Protein AF-A0A974P6V1-F1 (afdb_monomer_lite)

Structure (mmCIF, N/CA/C/O backbone):
data_AF-A0A974P6V1-F1
#
_entry.id   AF-A0A974P6V1-F1
#
loop_
_atom_site.group_PDB
_atom_site.id
_atom_site.type_symbol
_atom_site.label_atom_id
_atom_site.label_alt_id
_atom_site.label_comp_id
_atom_site.label_asym_id
_atom_site.label_entity_id
_atom_site.label_seq_id
_atom_site.pdbx_PDB_ins_code
_atom_site.Cartn_x
_atom_site.Cartn_y
_atom_site.Cartn_z
_atom_site.occupancy
_atom_site.B_iso_or_equiv
_atom_site.auth_seq_id
_atom_site.auth_comp_id
_atom_site.auth_asym_id
_atom_site.auth_a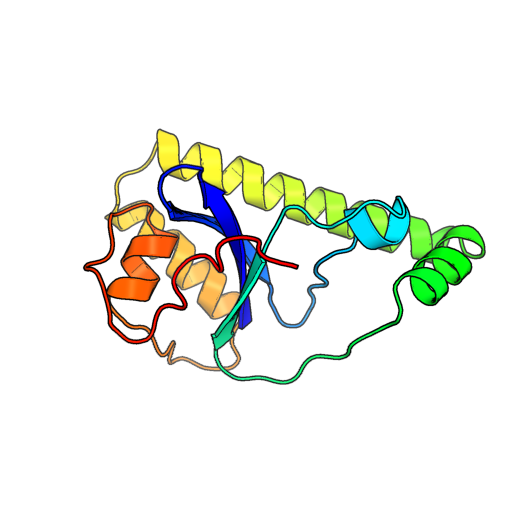tom_id
_atom_site.pdbx_PDB_model_num
ATOM 1 N N . MET A 1 1 ? -11.127 0.668 -4.254 1.00 77.75 1 MET A N 1
ATOM 2 C CA . MET A 1 1 ? -10.122 0.754 -3.168 1.00 77.75 1 MET A CA 1
ATOM 3 C C . MET A 1 1 ? -9.877 -0.633 -2.604 1.00 77.75 1 MET A C 1
ATOM 5 O O . MET A 1 1 ? -10.836 -1.382 -2.422 1.00 77.75 1 MET A O 1
ATOM 9 N N . ALA A 1 2 ? -8.624 -0.976 -2.328 1.00 83.56 2 ALA A N 1
ATOM 10 C CA . ALA A 1 2 ? -8.264 -2.237 -1.687 1.00 83.56 2 ALA A CA 1
ATOM 11 C C . ALA A 1 2 ? -7.357 -1.992 -0.482 1.00 83.56 2 ALA A C 1
ATOM 13 O O . ALA A 1 2 ? -6.690 -0.966 -0.419 1.00 83.56 2 ALA A O 1
ATOM 14 N N . SER A 1 3 ? -7.290 -2.947 0.436 1.00 83.50 3 SER A N 1
ATOM 15 C CA . SER A 1 3 ? -6.348 -2.910 1.554 1.00 83.50 3 SER A CA 1
ATOM 16 C C . SER A 1 3 ? -5.411 -4.098 1.501 1.00 83.50 3 SER A C 1
ATOM 18 O O . SER A 1 3 ? -5.813 -5.225 1.202 1.00 83.50 3 SER A O 1
ATOM 20 N N . VAL A 1 4 ? -4.148 -3.826 1.802 1.00 84.94 4 VAL A N 1
ATOM 21 C CA . VAL A 1 4 ? -3.123 -4.828 2.049 1.00 84.94 4 VAL A CA 1
ATOM 22 C C . VAL A 1 4 ? -3.213 -5.202 3.518 1.00 84.94 4 VAL A C 1
ATOM 24 O O . VAL A 1 4 ? -3.051 -4.346 4.388 1.00 84.94 4 VAL A O 1
ATOM 27 N N . VAL A 1 5 ? -3.468 -6.473 3.800 1.00 82.62 5 VAL A N 1
ATOM 28 C CA . VAL A 1 5 ? -3.526 -6.988 5.165 1.00 82.62 5 VAL A CA 1
ATOM 29 C C . VAL A 1 5 ? -2.440 -8.027 5.385 1.00 82.62 5 VAL A C 1
ATOM 31 O O . VAL A 1 5 ? -2.125 -8.842 4.508 1.00 82.62 5 VAL A O 1
ATOM 34 N N . THR A 1 6 ? -1.889 -7.996 6.591 1.00 80.31 6 THR A N 1
ATOM 35 C CA . THR A 1 6 ? -0.903 -8.968 7.044 1.00 80.31 6 THR A CA 1
ATOM 36 C C . THR A 1 6 ? -1.604 -9.989 7.935 1.00 80.31 6 THR A C 1
ATOM 38 O O . THR A 1 6 ? -2.134 -9.607 8.984 1.00 80.31 6 THR A O 1
ATOM 41 N N . PRO A 1 7 ? -1.653 -11.272 7.533 1.00 76.38 7 PRO A N 1
ATOM 42 C CA . PRO A 1 7 ? -2.211 -12.320 8.374 1.00 76.38 7 PRO A CA 1
ATOM 43 C C . PRO A 1 7 ? -1.268 -12.626 9.544 1.00 76.38 7 PRO A C 1
ATOM 45 O O . PRO A 1 7 ? -0.050 -12.697 9.377 1.00 76.38 7 PRO A O 1
ATOM 48 N N . THR A 1 8 ? -1.830 -12.855 10.726 1.00 77.94 8 THR A N 1
ATOM 49 C CA . THR A 1 8 ? -1.097 -13.320 11.910 1.00 77.94 8 THR A CA 1
ATOM 50 C C . THR A 1 8 ? -1.335 -14.815 12.135 1.00 77.94 8 THR A C 1
ATOM 52 O O . THR A 1 8 ? -2.299 -15.400 11.638 1.00 77.94 8 THR A O 1
ATOM 55 N N . ARG A 1 9 ? -0.439 -15.478 12.883 1.00 77.31 9 ARG A N 1
ATOM 56 C CA . ARG A 1 9 ? -0.504 -16.938 13.117 1.00 77.31 9 ARG A CA 1
ATOM 57 C C . ARG A 1 9 ? -1.776 -17.401 13.833 1.00 77.31 9 ARG A C 1
ATOM 59 O O . ARG A 1 9 ? -2.156 -18.555 13.699 1.00 77.31 9 ARG A O 1
ATOM 66 N N . ASP A 1 10 ? -2.416 -16.515 14.581 1.00 77.69 10 ASP A N 1
ATOM 67 C CA . ASP A 1 10 ? -3.662 -16.764 15.310 1.00 77.69 10 ASP A CA 1
ATOM 68 C C . ASP A 1 10 ? -4.926 -16.476 14.478 1.00 77.69 10 ASP A C 1
ATOM 70 O O . ASP A 1 10 ? -6.026 -16.422 15.019 1.00 77.69 10 ASP A O 1
ATOM 74 N N . GLY A 1 11 ? -4.786 -16.284 13.162 1.00 71.94 11 GLY A N 1
ATOM 75 C CA . GLY A 1 11 ? -5.909 -16.093 12.244 1.00 71.94 11 GLY A CA 1
ATOM 76 C C . GLY A 1 11 ? -6.469 -14.671 12.210 1.00 71.94 11 GLY A C 1
ATOM 77 O O . GLY A 1 11 ? -7.359 -14.400 11.403 1.00 71.94 11 GLY A O 1
ATOM 78 N N . ARG A 1 12 ? -5.935 -13.750 13.022 1.00 75.56 12 ARG A N 1
ATOM 79 C CA . ARG A 1 12 ? -6.246 -12.321 12.906 1.00 75.56 12 ARG A CA 1
ATOM 80 C C . ARG A 1 12 ? -5.548 -11.721 11.681 1.00 75.56 12 ARG A C 1
ATOM 82 O O . ARG A 1 12 ? -4.695 -12.328 11.030 1.00 75.56 12 ARG A O 1
ATOM 89 N N . SER A 1 13 ? -5.969 -10.527 11.295 1.00 73.88 13 SER A N 1
ATOM 90 C CA . SER A 1 13 ? -5.355 -9.773 10.204 1.00 73.88 13 SER A CA 1
ATOM 91 C C . SER A 1 13 ? -5.386 -8.298 10.547 1.00 73.88 13 SER A C 1
ATOM 93 O O . SER A 1 13 ? -6.353 -7.822 11.136 1.00 73.88 13 SER A O 1
ATOM 95 N N . VAL A 1 14 ? -4.321 -7.592 10.186 1.00 76.75 14 VAL A N 1
ATOM 96 C CA . VAL A 1 14 ? -4.195 -6.152 10.425 1.00 76.75 14 VAL A CA 1
ATOM 97 C C . VAL A 1 14 ? -3.931 -5.469 9.096 1.00 76.75 14 VAL A C 1
ATOM 99 O O . VAL A 1 14 ? -3.094 -5.930 8.311 1.00 76.75 14 VAL A O 1
ATOM 102 N N . GLU A 1 15 ? -4.646 -4.376 8.832 1.00 80.31 15 GLU A N 1
ATOM 103 C CA . GLU A 1 15 ? -4.333 -3.532 7.683 1.00 80.31 15 GLU A CA 1
ATOM 104 C C . GLU A 1 15 ? -2.925 -2.960 7.821 1.00 80.31 15 GLU A C 1
ATOM 106 O O . GLU A 1 15 ? -2.542 -2.402 8.846 1.00 80.31 15 GLU A O 1
ATOM 111 N N . SER A 1 16 ? -2.142 -3.127 6.763 1.00 79.56 16 SER A N 1
ATOM 112 C CA . SER A 1 16 ? -0.783 -2.602 6.668 1.00 79.56 16 SER A CA 1
ATOM 113 C C . SER A 1 16 ? -0.691 -1.451 5.666 1.00 79.56 16 SER A C 1
ATOM 115 O O . SER A 1 16 ? 0.167 -0.587 5.825 1.00 79.56 16 SER A O 1
ATOM 117 N N . ALA A 1 17 ? -1.567 -1.411 4.653 1.00 82.50 17 ALA A N 1
ATOM 118 C CA . ALA A 1 17 ? -1.644 -0.306 3.699 1.00 82.50 17 ALA A CA 1
ATOM 119 C C . ALA A 1 17 ? -3.006 -0.231 2.991 1.00 82.50 17 ALA A C 1
ATOM 121 O O . ALA A 1 17 ? -3.658 -1.253 2.776 1.00 82.50 17 ALA A O 1
ATOM 122 N N . THR A 1 18 ? -3.362 0.970 2.532 1.00 82.12 18 THR A N 1
ATOM 123 C CA . THR A 1 18 ? -4.563 1.244 1.729 1.00 82.12 18 THR A CA 1
ATOM 124 C C . THR A 1 18 ? -4.169 1.627 0.303 1.00 82.12 18 THR A C 1
ATOM 126 O O . THR A 1 18 ? -3.375 2.546 0.102 1.00 82.12 18 THR A O 1
ATOM 129 N N . ILE A 1 19 ? -4.752 0.949 -0.684 1.00 84.81 19 ILE A N 1
ATOM 130 C CA . ILE A 1 19 ? -4.470 1.055 -2.121 1.00 84.81 19 ILE A CA 1
ATOM 131 C C . ILE A 1 19 ? -5.601 1.833 -2.812 1.00 84.81 19 ILE A C 1
ATOM 133 O O . ILE A 1 19 ? -6.757 1.385 -2.844 1.00 84.81 19 ILE A O 1
ATOM 137 N N . GLY A 1 20 ? -5.246 3.001 -3.357 1.00 80.50 20 GLY A N 1
ATOM 138 C CA . GLY A 1 20 ? -6.115 3.896 -4.132 1.00 80.50 20 GLY A CA 1
ATOM 139 C C . GLY A 1 20 ? -6.001 3.703 -5.649 1.00 80.50 20 GLY A C 1
ATOM 140 O O . GLY A 1 20 ? -5.400 2.735 -6.113 1.00 80.50 20 GLY A O 1
ATOM 141 N N . PHE A 1 21 ? -6.575 4.627 -6.426 1.00 79.69 21 PHE A N 1
ATOM 142 C CA . PHE A 1 21 ? -6.562 4.579 -7.897 1.00 79.69 21 PHE A CA 1
ATOM 143 C C . PHE A 1 21 ? -5.162 4.747 -8.499 1.00 79.69 21 PHE A C 1
ATOM 145 O O . PHE A 1 21 ? -4.846 4.094 -9.489 1.00 79.69 21 PHE A O 1
ATOM 152 N N . GLU A 1 22 ? -4.309 5.567 -7.886 1.00 79.25 22 GLU A N 1
ATOM 153 C CA . GLU A 1 22 ? -2.914 5.755 -8.310 1.00 79.25 22 GLU A CA 1
ATOM 154 C C . GLU A 1 22 ? -1.947 4.667 -7.812 1.00 79.25 22 GLU A C 1
ATOM 156 O O . GLU A 1 22 ? -0.738 4.771 -8.011 1.00 79.25 22 GLU A O 1
ATOM 161 N N . SER A 1 23 ? -2.444 3.633 -7.127 1.00 85.81 23 SER A N 1
ATOM 162 C CA . SER A 1 23 ? -1.592 2.688 -6.408 1.00 85.81 23 SER A CA 1
ATOM 163 C C . SER A 1 23 ? -1.408 1.347 -7.117 1.00 85.81 23 SER A C 1
ATOM 165 O O . SER A 1 23 ? -2.313 0.809 -7.749 1.00 85.81 23 SER A O 1
ATOM 167 N N . VAL A 1 24 ? -0.234 0.748 -6.909 1.00 89.31 24 VAL A N 1
ATOM 168 C CA . VAL A 1 24 ? 0.087 -0.629 -7.309 1.00 89.31 24 VAL A CA 1
ATOM 169 C C . VAL A 1 24 ? 0.404 -1.460 -6.064 1.00 89.31 24 VAL A C 1
ATOM 171 O O . VAL A 1 24 ? 1.014 -0.967 -5.112 1.00 89.31 24 VAL A O 1
ATOM 174 N N . THR A 1 25 ? -0.004 -2.730 -6.070 1.00 88.75 25 THR A N 1
ATOM 175 C CA . THR A 1 25 ? 0.284 -3.711 -5.012 1.00 88.75 25 THR A CA 1
ATOM 176 C C . THR A 1 25 ? 1.134 -4.866 -5.547 1.00 88.75 25 THR A C 1
ATOM 178 O O . THR A 1 25 ? 1.133 -5.139 -6.745 1.00 88.75 25 THR A O 1
ATOM 181 N N . GLY A 1 26 ? 1.881 -5.537 -4.666 1.00 89.19 26 GLY A N 1
ATOM 182 C CA . GLY A 1 26 ? 2.749 -6.667 -5.025 1.00 89.19 26 GLY A CA 1
ATOM 183 C C . GLY A 1 26 ? 4.089 -6.290 -5.669 1.00 89.19 26 GLY A C 1
ATOM 184 O O . GLY A 1 26 ? 4.820 -7.182 -6.088 1.00 89.19 26 GLY A O 1
ATOM 185 N N . LEU A 1 27 ? 4.443 -4.999 -5.725 1.00 92.06 27 LEU A N 1
ATOM 186 C CA . LEU A 1 27 ? 5.683 -4.536 -6.360 1.00 92.06 27 LEU A CA 1
ATOM 187 C C . LEU A 1 27 ? 6.970 -5.131 -5.772 1.00 92.06 27 LEU A C 1
ATOM 189 O O . LEU A 1 27 ? 7.802 -5.549 -6.574 1.00 92.06 27 LEU A O 1
ATOM 193 N N . PRO A 1 28 ? 7.163 -5.225 -4.437 1.00 91.44 28 PRO A N 1
ATOM 194 C CA . PRO A 1 28 ? 8.383 -5.823 -3.897 1.00 91.44 28 PRO A CA 1
ATOM 195 C C . PRO A 1 28 ? 8.591 -7.254 -4.402 1.00 91.44 28 PRO A C 1
ATOM 197 O O . PRO A 1 28 ? 9.651 -7.557 -4.934 1.00 91.44 28 PRO A O 1
ATOM 200 N N . SER A 1 29 ? 7.545 -8.083 -4.335 1.00 91.69 29 SER A N 1
ATOM 201 C CA . SER A 1 29 ? 7.536 -9.457 -4.850 1.00 91.69 29 SER A CA 1
ATOM 202 C C . SER A 1 29 ? 7.769 -9.526 -6.357 1.00 91.69 29 SER A C 1
ATOM 204 O O . SER A 1 29 ? 8.539 -10.354 -6.829 1.00 91.69 29 SER A O 1
ATOM 206 N N . ALA A 1 30 ? 7.135 -8.637 -7.127 1.00 92.81 30 ALA A N 1
ATOM 207 C CA . ALA A 1 30 ? 7.313 -8.601 -8.574 1.00 92.81 30 ALA A CA 1
ATOM 208 C C . ALA A 1 30 ? 8.748 -8.227 -8.977 1.00 92.81 30 ALA A C 1
ATOM 210 O O . ALA A 1 30 ? 9.264 -8.766 -9.949 1.00 92.81 30 ALA A O 1
ATOM 211 N N . LEU A 1 31 ? 9.402 -7.329 -8.233 1.00 93.75 31 LEU A N 1
ATOM 212 C CA . LEU A 1 31 ? 10.776 -6.912 -8.512 1.00 93.75 31 LEU A CA 1
ATOM 213 C C . LEU A 1 31 ? 11.819 -7.903 -7.988 1.00 93.75 31 LEU A C 1
ATOM 215 O O . LEU A 1 31 ? 12.843 -8.078 -8.645 1.00 93.75 31 LEU A O 1
ATOM 219 N N . SER A 1 32 ? 11.585 -8.556 -6.846 1.00 91.75 32 SER A N 1
ATOM 220 C CA . SER A 1 32 ? 12.530 -9.523 -6.271 1.00 91.75 32 SER A CA 1
ATOM 221 C C . SER A 1 32 ? 12.398 -10.933 -6.848 1.00 91.75 32 SER A C 1
ATOM 223 O O . SER A 1 32 ? 13.350 -11.701 -6.773 1.00 91.75 32 SER A O 1
ATOM 225 N N . GLY A 1 33 ? 11.239 -11.282 -7.415 1.00 88.19 33 GLY A N 1
ATOM 226 C CA . GLY A 1 33 ? 10.906 -12.659 -7.792 1.00 88.19 33 GLY A CA 1
ATOM 227 C C . GLY A 1 33 ? 10.453 -13.529 -6.612 1.00 88.19 33 GLY A C 1
ATOM 228 O O . GLY A 1 33 ? 10.190 -14.714 -6.798 1.00 88.19 33 GLY A O 1
ATOM 229 N N . GLU A 1 34 ? 10.327 -12.954 -5.413 1.00 88.81 34 GLU A N 1
ATOM 230 C CA . GLU A 1 34 ? 9.915 -13.677 -4.209 1.00 88.81 34 GLU A CA 1
ATOM 231 C C . GLU A 1 34 ? 8.386 -13.740 -4.064 1.00 88.81 34 GLU A C 1
ATOM 233 O O . GLU A 1 34 ? 7.682 -12.795 -4.444 1.00 88.81 34 GLU A O 1
ATOM 238 N N . PRO A 1 35 ? 7.835 -14.801 -3.445 1.00 84.31 35 PRO A N 1
ATOM 239 C CA . PRO A 1 35 ? 6.414 -14.879 -3.126 1.00 84.31 35 PRO A CA 1
ATOM 240 C C . PRO A 1 35 ? 5.929 -13.690 -2.282 1.00 84.31 35 PRO A C 1
ATOM 242 O O . PRO A 1 35 ? 6.648 -13.155 -1.438 1.00 84.31 35 PRO A O 1
ATOM 245 N N . SER A 1 36 ? 4.670 -13.285 -2.474 1.00 83.25 36 SER A N 1
ATOM 246 C CA . SER A 1 36 ? 4.068 -12.239 -1.642 1.00 83.25 36 SER A CA 1
ATOM 247 C C . SER A 1 36 ? 3.654 -12.778 -0.277 1.00 83.25 36 SER A C 1
ATOM 249 O O . SER A 1 36 ? 2.961 -13.790 -0.183 1.00 83.25 36 SER A O 1
ATOM 251 N N . SER A 1 37 ? 4.048 -12.075 0.785 1.00 77.75 37 SER A N 1
ATOM 252 C CA . SER A 1 37 ? 3.641 -12.360 2.166 1.00 77.75 37 SER A CA 1
ATOM 253 C C . SER A 1 37 ? 2.339 -11.663 2.572 1.00 77.75 37 SER A C 1
ATOM 255 O O . SER A 1 37 ? 1.745 -12.004 3.596 1.00 77.75 37 SER A O 1
ATOM 257 N N . SER A 1 38 ? 1.878 -10.694 1.781 1.00 77.44 38 SER A N 1
ATOM 258 C CA . SER A 1 38 ? 0.674 -9.916 2.063 1.00 77.44 38 SER A CA 1
ATOM 259 C C . SER A 1 38 ? -0.532 -10.426 1.280 1.00 77.44 38 SER A C 1
ATOM 261 O O . SER A 1 38 ? -0.408 -10.942 0.171 1.00 77.44 38 SER A O 1
ATOM 263 N N . ARG A 1 39 ? -1.730 -10.229 1.838 1.00 81.31 39 ARG A N 1
ATOM 264 C CA . ARG A 1 39 ? -2.996 -10.446 1.124 1.00 81.31 39 ARG A CA 1
ATOM 265 C C . ARG A 1 39 ? -3.642 -9.112 0.793 1.00 81.31 39 ARG A C 1
ATOM 267 O O . ARG A 1 39 ? -3.474 -8.145 1.527 1.00 81.31 39 ARG A O 1
ATOM 274 N N . VAL A 1 40 ? -4.397 -9.067 -0.299 1.00 83.94 40 VAL A N 1
ATOM 275 C CA . VAL A 1 40 ? -5.101 -7.860 -0.743 1.00 83.94 40 VAL A CA 1
ATOM 276 C C . VAL A 1 40 ? -6.595 -8.142 -0.781 1.00 83.94 40 VAL A C 1
ATOM 278 O O . VAL A 1 40 ? -7.018 -9.125 -1.385 1.00 83.94 40 VAL A O 1
ATOM 281 N N . PHE A 1 41 ? -7.383 -7.276 -0.150 1.00 80.69 41 PHE A N 1
ATOM 282 C CA . PHE A 1 41 ? -8.841 -7.363 -0.120 1.00 80.69 41 PHE A CA 1
ATOM 283 C C . PHE A 1 41 ? -9.448 -6.108 -0.738 1.00 80.69 41 PHE A C 1
ATOM 285 O O . PHE A 1 41 ? -9.139 -4.994 -0.315 1.00 80.69 41 PHE A O 1
ATOM 292 N N . THR A 1 42 ? -10.327 -6.276 -1.726 1.00 80.81 42 THR A N 1
ATOM 293 C CA . THR A 1 42 ? -11.102 -5.163 -2.288 1.00 80.81 42 THR A CA 1
ATOM 294 C C . THR A 1 42 ? -12.163 -4.742 -1.277 1.00 80.81 42 THR A C 1
ATOM 296 O O . THR A 1 42 ? -12.993 -5.556 -0.885 1.00 80.81 42 THR A O 1
ATOM 299 N N . GLN A 1 43 ? -12.124 -3.482 -0.851 1.00 73.00 43 GLN A N 1
ATOM 300 C CA . GLN A 1 43 ? -13.072 -2.925 0.122 1.00 73.00 43 GLN A CA 1
ATOM 301 C C . GLN A 1 43 ? -14.174 -2.126 -0.558 1.00 73.00 43 GLN A C 1
ATOM 303 O O . GLN A 1 43 ? -15.341 -2.224 -0.205 1.00 73.00 43 GLN A O 1
ATOM 308 N N . VAL A 1 44 ? -13.791 -1.362 -1.578 1.00 75.56 44 VAL A N 1
ATOM 309 C CA . VAL A 1 44 ? -14.717 -0.591 -2.402 1.00 75.56 44 VAL A CA 1
ATOM 310 C C . VAL A 1 44 ? -14.602 -1.118 -3.817 1.00 75.56 44 VAL A C 1
ATOM 312 O O . VAL A 1 44 ? -13.492 -1.148 -4.366 1.00 75.56 44 VAL A O 1
ATOM 315 N N . ALA A 1 45 ? -15.742 -1.527 -4.378 1.00 79.19 45 ALA A N 1
ATOM 316 C CA . ALA A 1 45 ? -15.844 -2.027 -5.741 1.00 79.19 45 ALA A CA 1
ATOM 317 C C . ALA A 1 45 ? -15.174 -1.065 -6.733 1.00 79.19 45 ALA A C 1
ATOM 319 O O . ALA A 1 45 ? -15.223 0.156 -6.584 1.00 79.19 45 ALA A O 1
ATOM 320 N N . GLY A 1 46 ? -14.514 -1.629 -7.736 1.00 81.06 46 GLY A N 1
ATOM 321 C CA . GLY A 1 46 ? -13.759 -0.866 -8.717 1.00 81.06 46 GLY A CA 1
ATOM 322 C C . GLY A 1 46 ? -13.091 -1.776 -9.736 1.00 81.06 46 GLY A C 1
ATOM 323 O O . GLY A 1 46 ? -13.246 -2.996 -9.692 1.00 81.06 46 GLY A O 1
ATOM 324 N N . SER A 1 47 ? -12.343 -1.165 -10.649 1.00 85.44 47 SER A N 1
ATOM 325 C CA . SER A 1 47 ? -11.573 -1.873 -11.672 1.00 85.44 47 SER A CA 1
ATOM 326 C C . SER A 1 47 ? -10.089 -1.868 -11.325 1.00 85.44 47 SER A C 1
ATOM 328 O O . SER A 1 47 ? -9.590 -0.915 -10.730 1.00 85.44 47 SER A O 1
ATOM 330 N N . ALA A 1 48 ? -9.385 -2.925 -11.719 1.00 88.00 48 ALA A N 1
ATOM 331 C CA . ALA A 1 48 ? -7.939 -3.033 -11.587 1.00 88.00 48 ALA A CA 1
ATOM 332 C C . ALA A 1 48 ? -7.349 -3.666 -12.849 1.00 88.00 48 ALA A C 1
ATOM 334 O O . ALA A 1 48 ? -7.998 -4.479 -13.508 1.00 88.00 48 ALA A O 1
ATOM 335 N N . ILE A 1 49 ? -6.104 -3.310 -13.161 1.00 90.31 49 ILE A N 1
ATOM 336 C CA . ILE A 1 49 ? -5.334 -3.927 -14.242 1.00 90.31 49 ILE A CA 1
ATOM 337 C C . ILE A 1 49 ? -4.346 -4.905 -13.615 1.00 90.31 49 ILE A C 1
ATOM 339 O O . ILE A 1 49 ? -3.636 -4.568 -12.668 1.00 90.31 49 ILE A O 1
ATOM 343 N N . ARG A 1 50 ? -4.292 -6.124 -14.156 1.00 91.50 50 ARG A N 1
ATOM 344 C CA . ARG A 1 50 ? -3.308 -7.135 -13.766 1.00 91.50 50 ARG A CA 1
ATOM 345 C C . ARG A 1 50 ? -2.193 -7.190 -14.802 1.00 91.50 50 ARG A C 1
ATOM 347 O O . ARG A 1 50 ? -2.465 -7.329 -15.990 1.00 91.50 50 ARG A O 1
ATOM 354 N N . LEU A 1 51 ? -0.950 -7.156 -14.332 1.00 92.19 51 LEU A N 1
ATOM 355 C CA . LEU A 1 51 ? 0.248 -7.316 -15.150 1.00 92.19 51 LEU A CA 1
ATOM 356 C C . LEU A 1 51 ? 1.033 -8.561 -14.690 1.00 92.19 51 LEU A C 1
ATOM 358 O O . LEU A 1 51 ? 1.119 -8.790 -13.480 1.00 92.19 51 LEU A O 1
ATOM 362 N N . PRO A 1 52 ? 1.596 -9.373 -15.605 1.00 94.31 52 PRO A N 1
ATOM 363 C CA . PRO A 1 52 ? 2.519 -10.444 -15.238 1.00 94.31 52 PRO A CA 1
ATOM 364 C C . PRO A 1 52 ? 3.767 -9.887 -14.538 1.00 94.31 52 PRO A C 1
ATOM 366 O O . PRO A 1 52 ? 4.351 -8.897 -14.988 1.00 94.31 52 PRO A O 1
ATOM 369 N N . ALA A 1 53 ? 4.160 -10.506 -13.424 1.00 93.00 53 ALA A N 1
ATOM 370 C CA . ALA A 1 53 ? 5.262 -10.026 -12.589 1.00 93.00 53 ALA A CA 1
ATOM 371 C C . ALA A 1 53 ? 6.609 -10.062 -13.328 1.00 93.00 53 ALA A C 1
ATOM 373 O O . ALA A 1 53 ? 7.365 -9.096 -13.274 1.00 93.00 53 ALA A O 1
ATOM 374 N N . ASP A 1 54 ? 6.854 -11.131 -14.086 1.00 94.25 54 ASP A N 1
ATOM 375 C CA . ASP A 1 54 ? 8.027 -11.315 -14.943 1.00 94.25 54 ASP A CA 1
ATOM 376 C C . ASP A 1 54 ? 8.148 -10.199 -15.991 1.00 94.25 54 ASP A C 1
ATOM 378 O O . ASP A 1 54 ? 9.223 -9.634 -16.187 1.00 94.25 54 ASP A O 1
ATOM 382 N N . LYS A 1 55 ? 7.030 -9.813 -16.618 1.00 95.44 55 LYS A N 1
ATOM 383 C CA . LYS A 1 55 ? 7.007 -8.733 -17.611 1.00 95.44 55 LYS A CA 1
ATOM 384 C C . LYS A 1 55 ? 7.275 -7.373 -16.988 1.00 95.44 55 LYS A C 1
ATOM 386 O O . LYS A 1 55 ? 8.016 -6.583 -17.569 1.00 95.44 55 LYS A O 1
ATOM 391 N N . LEU A 1 56 ? 6.707 -7.095 -15.814 1.00 95.19 56 LEU A N 1
ATOM 392 C CA . LEU A 1 56 ? 7.002 -5.859 -15.090 1.00 95.19 56 LEU A CA 1
ATOM 393 C C . LEU A 1 56 ? 8.483 -5.782 -14.710 1.00 95.19 56 LEU A C 1
ATOM 395 O O . LEU A 1 56 ? 9.108 -4.748 -14.928 1.00 95.19 56 LEU A O 1
ATOM 399 N N . GLN A 1 57 ? 9.034 -6.871 -14.176 1.00 95.69 57 GLN A N 1
ATOM 400 C CA . GLN A 1 57 ? 10.431 -6.963 -13.761 1.00 95.69 57 GLN A CA 1
ATOM 401 C C . GLN A 1 57 ? 11.382 -6.751 -14.946 1.00 95.69 57 GLN A C 1
ATOM 403 O O . GLN A 1 57 ? 12.286 -5.917 -14.873 1.00 95.69 57 GLN A O 1
ATOM 408 N N . GLU A 1 58 ? 11.133 -7.442 -16.063 1.00 96.19 58 GLU A N 1
ATOM 409 C CA . GLU A 1 58 ? 11.890 -7.303 -17.310 1.00 96.19 58 GLU A CA 1
ATOM 410 C C . GLU A 1 58 ? 11.923 -5.840 -17.782 1.00 96.19 58 GLU A C 1
ATOM 412 O O . GLU A 1 58 ? 12.986 -5.316 -18.118 1.00 96.19 58 GLU A O 1
ATOM 417 N N . GLN A 1 59 ? 10.774 -5.157 -17.784 1.00 96.81 59 GLN A N 1
ATOM 418 C CA . GLN A 1 59 ? 10.694 -3.756 -18.208 1.00 96.81 59 GLN A CA 1
ATOM 419 C C . GLN A 1 59 ? 11.330 -2.796 -17.200 1.00 96.81 59 GLN A C 1
ATOM 421 O O . GLN A 1 59 ? 12.014 -1.855 -17.606 1.00 96.81 59 GLN A O 1
ATOM 426 N N . ALA A 1 60 ? 11.153 -3.034 -15.898 1.00 96.44 60 ALA A N 1
ATOM 427 C CA . ALA A 1 60 ? 11.761 -2.223 -14.850 1.00 96.44 60 ALA A CA 1
ATOM 428 C C . ALA A 1 60 ? 13.292 -2.247 -14.961 1.00 96.44 60 ALA A C 1
ATOM 430 O O . ALA A 1 60 ? 13.923 -1.194 -14.982 1.00 96.44 60 ALA A O 1
ATOM 431 N N . PHE A 1 61 ? 13.901 -3.421 -15.140 1.00 96.62 61 PHE A N 1
ATOM 432 C CA . PHE A 1 61 ? 15.358 -3.537 -15.266 1.00 96.62 61 PHE A CA 1
ATOM 433 C C . PHE A 1 61 ? 15.921 -3.051 -16.607 1.00 96.62 61 PHE A C 1
ATOM 435 O O . PHE A 1 61 ? 17.120 -2.802 -16.708 1.00 96.62 61 PHE A O 1
ATOM 442 N N . ARG A 1 62 ? 15.075 -2.847 -17.622 1.00 97.88 62 ARG A N 1
ATOM 443 C CA . ARG A 1 62 ? 15.465 -2.217 -18.894 1.00 97.88 62 ARG A CA 1
ATOM 444 C C . ARG A 1 62 ? 15.316 -0.697 -18.906 1.00 97.88 62 ARG A C 1
ATOM 446 O O . ARG A 1 62 ? 15.840 -0.053 -19.810 1.00 97.88 62 ARG A O 1
ATOM 453 N N . SER A 1 63 ? 14.607 -0.117 -17.940 1.00 98.19 63 SER A N 1
ATOM 454 C CA . SER A 1 63 ? 14.279 1.309 -17.916 1.00 98.19 63 SER A CA 1
ATOM 455 C C . SER A 1 63 ? 14.539 1.901 -16.535 1.00 98.19 63 SER A C 1
ATOM 457 O O . SER A 1 63 ? 13.712 1.800 -15.629 1.00 98.19 63 SER A O 1
ATOM 459 N N . ALA A 1 64 ? 15.680 2.579 -16.384 1.00 97.75 64 ALA A N 1
ATOM 460 C CA . ALA A 1 64 ? 16.032 3.263 -15.140 1.00 97.75 64 ALA A CA 1
ATOM 461 C C . ALA A 1 64 ? 14.942 4.248 -14.648 1.00 97.75 64 ALA A C 1
ATOM 463 O O . ALA A 1 64 ? 14.651 4.232 -13.450 1.00 97.75 64 ALA A O 1
ATOM 464 N N . PRO A 1 65 ? 14.272 5.044 -15.513 1.00 98.25 65 PRO A N 1
ATOM 465 C CA . PRO A 1 65 ? 13.162 5.894 -15.078 1.00 98.25 65 PRO A CA 1
ATOM 466 C C . PRO A 1 65 ? 11.972 5.108 -14.513 1.00 98.25 65 PRO A C 1
ATOM 468 O O . PRO A 1 65 ? 11.405 5.506 -13.496 1.00 98.25 65 PRO A O 1
ATOM 471 N N . LEU A 1 66 ? 11.608 3.981 -15.140 1.00 96.56 66 LEU A N 1
ATOM 472 C CA . LEU A 1 66 ? 10.523 3.128 -14.651 1.00 96.56 66 LEU A CA 1
ATOM 473 C C . LEU A 1 66 ? 10.892 2.509 -13.304 1.00 96.56 66 LEU A C 1
ATOM 475 O O . LEU A 1 66 ? 10.108 2.594 -12.363 1.00 96.56 66 LEU A O 1
ATOM 479 N N . LEU A 1 67 ? 12.092 1.937 -13.185 1.00 97.12 67 LEU A N 1
ATOM 480 C CA . LEU A 1 67 ? 12.565 1.371 -11.924 1.00 97.12 67 LEU A CA 1
ATOM 481 C C . LEU A 1 67 ? 12.553 2.417 -10.806 1.00 97.12 67 LEU A C 1
ATOM 483 O O . LEU A 1 67 ? 12.061 2.141 -9.717 1.00 97.12 67 LEU A O 1
ATOM 487 N N . HIS A 1 68 ? 13.030 3.632 -11.083 1.00 97.50 68 HIS A N 1
ATOM 488 C CA . HIS A 1 68 ? 13.024 4.716 -10.107 1.00 97.50 68 HIS A CA 1
ATOM 489 C C . HIS A 1 68 ? 11.602 5.096 -9.664 1.00 97.50 68 HIS A C 1
ATOM 491 O O . HIS A 1 68 ? 11.362 5.284 -8.472 1.00 97.50 68 HIS A O 1
ATOM 497 N N . LEU A 1 69 ? 10.641 5.151 -10.593 1.00 96.25 69 LEU A N 1
ATOM 498 C CA . LEU A 1 69 ? 9.235 5.398 -10.269 1.00 96.25 69 LEU A CA 1
ATOM 499 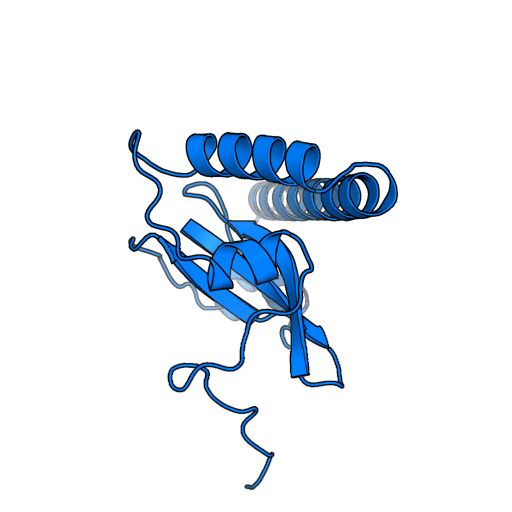C C . LEU A 1 69 ? 8.657 4.298 -9.363 1.00 96.25 69 LEU A C 1
ATOM 501 O O . LEU A 1 69 ? 8.008 4.604 -8.363 1.00 96.25 69 LEU A O 1
ATOM 505 N N . LEU A 1 70 ? 8.923 3.027 -9.679 1.00 95.38 70 LEU A N 1
ATOM 506 C CA . LEU A 1 70 ? 8.459 1.889 -8.880 1.00 95.38 70 LEU A CA 1
ATOM 507 C C . LEU A 1 70 ? 9.079 1.886 -7.477 1.00 95.38 70 LEU A C 1
ATOM 509 O O . LEU A 1 70 ? 8.376 1.635 -6.500 1.00 95.38 70 LEU A O 1
ATOM 513 N N . LEU A 1 71 ? 10.371 2.203 -7.360 1.00 95.75 71 LEU A N 1
ATOM 514 C CA . LEU A 1 71 ? 11.058 2.300 -6.071 1.00 95.75 71 LEU A CA 1
ATOM 515 C C . LEU A 1 71 ? 10.504 3.443 -5.214 1.00 95.75 71 LEU A C 1
ATOM 517 O O . LEU A 1 71 ? 10.232 3.229 -4.036 1.00 95.75 71 LEU A O 1
ATOM 521 N N . ARG A 1 72 ? 10.245 4.618 -5.802 1.00 95.44 72 ARG A N 1
ATOM 522 C CA . ARG A 1 72 ? 9.594 5.737 -5.096 1.00 95.44 72 ARG A CA 1
ATOM 523 C C . ARG A 1 72 ? 8.194 5.381 -4.608 1.00 95.44 72 ARG A C 1
ATOM 525 O O . ARG A 1 72 ? 7.802 5.780 -3.516 1.00 95.44 72 ARG A O 1
ATOM 532 N N . HIS A 1 73 ? 7.443 4.619 -5.401 1.00 93.25 73 HIS A N 1
ATOM 533 C CA . HIS A 1 73 ? 6.134 4.118 -4.983 1.00 93.25 73 HIS A CA 1
ATOM 534 C C . HIS A 1 73 ? 6.248 3.145 -3.801 1.00 93.25 73 HIS A C 1
ATOM 536 O O . HIS A 1 73 ? 5.484 3.239 -2.842 1.00 93.25 73 HIS A O 1
ATOM 542 N N . ILE A 1 74 ? 7.220 2.228 -3.836 1.00 92.62 74 ILE A N 1
ATOM 543 C CA . ILE A 1 74 ? 7.498 1.314 -2.716 1.00 92.62 74 ILE A CA 1
ATOM 544 C C . ILE A 1 74 ? 7.867 2.101 -1.453 1.00 92.62 74 ILE A C 1
ATOM 546 O O . ILE A 1 74 ? 7.340 1.804 -0.383 1.00 92.62 74 ILE A O 1
ATOM 550 N N . GLU A 1 75 ? 8.725 3.113 -1.570 1.00 94.31 75 GLU A N 1
ATOM 551 C CA . GLU A 1 75 ? 9.121 3.974 -0.453 1.00 94.31 75 GLU A CA 1
ATOM 552 C C . GLU A 1 75 ? 7.916 4.706 0.153 1.00 94.31 75 GLU A C 1
ATOM 554 O O . GLU A 1 75 ? 7.707 4.640 1.363 1.00 94.31 75 GLU A O 1
ATOM 559 N N . ALA A 1 76 ? 7.056 5.302 -0.680 1.00 90.81 76 ALA A N 1
ATOM 560 C CA . ALA A 1 76 ? 5.831 5.957 -0.222 1.00 90.81 76 ALA A CA 1
ATOM 561 C C . ALA A 1 76 ? 4.898 4.991 0.534 1.00 90.81 76 ALA A C 1
ATOM 563 O O . ALA A 1 76 ? 4.358 5.338 1.589 1.00 90.81 76 ALA A O 1
ATOM 564 N N . ASN A 1 77 ? 4.757 3.754 0.045 1.00 88.06 77 ASN A N 1
ATOM 565 C CA . ASN A 1 77 ? 3.990 2.711 0.727 1.00 88.06 77 ASN A CA 1
ATOM 566 C C . ASN A 1 77 ? 4.603 2.329 2.086 1.00 88.06 77 ASN A C 1
ATOM 568 O O . ASN A 1 77 ? 3.869 2.135 3.057 1.00 88.06 77 ASN A O 1
ATOM 572 N N . ILE A 1 78 ? 5.935 2.236 2.181 1.00 90.00 78 ILE A N 1
ATOM 573 C CA . ILE A 1 78 ? 6.632 1.968 3.448 1.00 90.00 78 ILE A CA 1
ATOM 574 C C . ILE A 1 78 ? 6.397 3.116 4.433 1.00 90.00 78 ILE A C 1
ATOM 576 O O . ILE A 1 78 ? 6.042 2.858 5.584 1.00 90.00 78 ILE A O 1
ATOM 580 N N . SER A 1 79 ? 6.520 4.371 3.994 1.00 90.56 79 SER A N 1
ATOM 581 C CA . SER A 1 79 ? 6.241 5.538 4.837 1.00 90.56 79 SER A CA 1
ATOM 582 C C . SER A 1 79 ? 4.795 5.550 5.340 1.00 90.56 79 SER A C 1
ATOM 584 O O . SER A 1 79 ? 4.550 5.830 6.515 1.00 90.56 79 SER A O 1
ATOM 586 N N . GLN A 1 80 ? 3.825 5.183 4.493 1.00 85.75 80 GLN A N 1
ATOM 587 C CA . GLN A 1 80 ? 2.426 5.042 4.906 1.00 85.75 80 GLN A CA 1
ATOM 588 C C . GLN A 1 80 ? 2.260 3.967 5.990 1.00 85.75 80 GLN A C 1
ATOM 590 O O . GLN A 1 80 ? 1.582 4.212 6.991 1.00 85.75 80 GLN A O 1
ATOM 595 N N . ALA A 1 81 ? 2.893 2.803 5.823 1.00 86.06 81 ALA A N 1
ATOM 596 C CA . ALA A 1 81 ? 2.837 1.717 6.799 1.00 86.06 81 ALA A CA 1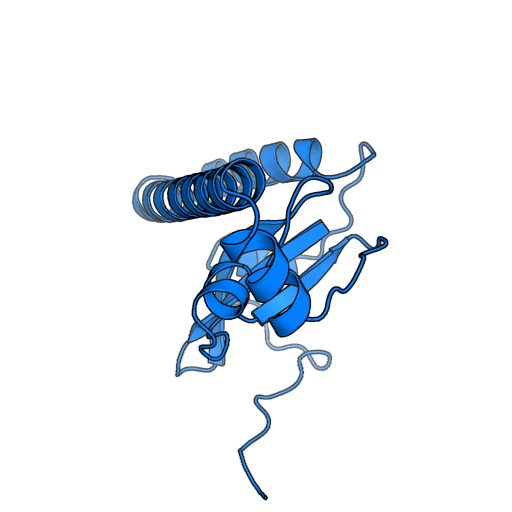
ATOM 597 C C . ALA A 1 81 ? 3.481 2.116 8.140 1.00 86.06 81 ALA A C 1
ATOM 599 O O . ALA A 1 81 ? 2.884 1.912 9.197 1.00 86.06 81 ALA A O 1
ATOM 600 N N . GLN A 1 82 ? 4.655 2.754 8.110 1.00 89.25 82 GLN A N 1
ATOM 601 C CA . GLN A 1 82 ? 5.337 3.272 9.304 1.00 89.25 82 GLN A CA 1
ATOM 602 C C . GLN A 1 82 ? 4.469 4.286 10.056 1.00 89.25 82 GLN A C 1
ATOM 604 O O . GLN A 1 82 ? 4.323 4.203 11.276 1.00 89.25 82 GLN A O 1
ATOM 609 N N . GLN A 1 83 ? 3.831 5.205 9.329 1.00 86.88 83 GLN A N 1
ATOM 610 C CA . GLN A 1 83 ? 2.922 6.175 9.926 1.00 86.88 83 GLN A CA 1
ATOM 611 C C . GLN A 1 83 ? 1.686 5.502 10.538 1.00 86.88 83 GLN A C 1
ATOM 613 O O . GLN A 1 83 ? 1.222 5.925 11.597 1.00 86.88 83 GLN A O 1
ATOM 618 N N . SER A 1 84 ? 1.164 4.447 9.906 1.00 83.25 84 SER A N 1
ATOM 619 C CA . SER A 1 84 ? 0.062 3.653 10.458 1.00 83.25 84 SER A CA 1
ATOM 620 C C . SER A 1 84 ? 0.455 2.991 11.779 1.00 83.25 84 SER A C 1
ATOM 622 O O . SER A 1 84 ? -0.292 3.071 12.753 1.00 83.25 84 SER A O 1
ATOM 624 N N . VAL A 1 85 ? 1.656 2.407 11.855 1.00 86.25 85 VAL A N 1
ATOM 625 C CA . VAL A 1 85 ? 2.200 1.835 13.098 1.00 86.25 85 VAL A CA 1
ATOM 626 C C . VAL A 1 85 ? 2.313 2.900 14.190 1.00 86.25 85 VAL A C 1
ATOM 628 O O . VAL A 1 85 ? 1.829 2.683 15.299 1.00 86.25 85 VAL A O 1
ATOM 631 N N . ALA A 1 86 ? 2.884 4.067 13.877 1.00 85.56 86 ALA A N 1
ATOM 632 C CA . ALA A 1 86 ? 3.004 5.166 14.834 1.00 85.56 86 ALA A CA 1
ATOM 633 C C . ALA A 1 86 ? 1.630 5.631 15.348 1.00 85.56 86 ALA A C 1
ATOM 635 O O . ALA A 1 86 ? 1.434 5.769 16.552 1.00 85.56 86 ALA A O 1
ATOM 636 N N . CYS A 1 87 ? 0.647 5.811 14.459 1.00 84.62 87 CYS A N 1
ATOM 637 C CA . CYS A 1 87 ? -0.712 6.180 14.855 1.00 84.62 87 CYS A CA 1
ATOM 638 C C . CYS A 1 87 ? -1.398 5.096 15.697 1.00 84.62 87 CYS A C 1
ATOM 640 O O . CYS A 1 87 ? -2.102 5.433 16.645 1.00 84.62 87 CYS A O 1
ATOM 642 N N . ASN A 1 88 ? -1.185 3.814 15.391 1.00 82.88 88 ASN A N 1
ATOM 643 C CA . ASN A 1 88 ? -1.713 2.706 16.190 1.00 82.88 88 ASN A CA 1
ATOM 644 C C . ASN A 1 88 ? -1.123 2.669 17.605 1.00 82.88 88 ASN A C 1
ATOM 646 O O . ASN A 1 88 ? -1.832 2.304 18.539 1.00 82.88 88 ASN A O 1
ATOM 650 N N . ALA A 1 89 ? 0.142 3.063 17.766 1.00 84.12 89 ALA A N 1
ATOM 651 C CA . ALA A 1 89 ? 0.815 3.096 19.060 1.00 84.12 89 ALA A CA 1
ATOM 652 C C . ALA A 1 89 ? 0.497 4.352 19.891 1.00 84.12 89 ALA A C 1
ATOM 654 O O . ALA A 1 89 ? 0.487 4.277 21.116 1.00 84.12 89 ALA A O 1
ATOM 655 N N . LEU A 1 90 ? 0.272 5.499 19.241 1.00 87.75 90 LEU A N 1
ATOM 656 C CA . LEU A 1 90 ? 0.243 6.806 19.911 1.00 87.75 90 LEU A CA 1
ATOM 657 C C . LEU A 1 90 ? -1.146 7.443 20.018 1.00 87.75 90 LEU A C 1
ATOM 659 O O . LEU A 1 90 ? -1.313 8.366 20.810 1.00 87.75 90 LEU A O 1
ATOM 663 N N . HIS A 1 91 ? -2.126 7.010 19.223 1.00 85.44 91 HIS A N 1
ATOM 664 C CA . HIS A 1 91 ? -3.423 7.683 19.129 1.00 85.44 91 HIS A CA 1
ATOM 665 C C . HIS A 1 91 ? -4.588 6.788 19.544 1.00 85.44 91 HIS A C 1
ATOM 667 O O . HIS A 1 91 ? -4.587 5.574 19.324 1.00 85.44 91 HIS A O 1
ATOM 673 N N . GLU A 1 92 ? -5.634 7.412 20.077 1.00 86.62 92 GLU A N 1
ATOM 674 C CA . GLU A 1 92 ? -6.884 6.750 20.438 1.00 86.62 92 GLU A CA 1
ATOM 675 C C . GLU A 1 92 ? -7.681 6.307 19.205 1.00 86.62 92 GLU A C 1
ATOM 677 O O . GLU A 1 92 ? -7.518 6.817 18.094 1.00 86.62 92 GLU A O 1
ATOM 682 N N . ALA A 1 93 ? -8.608 5.371 19.407 1.00 80.94 93 ALA A N 1
ATOM 683 C CA . ALA A 1 93 ? -9.390 4.764 18.332 1.00 80.94 93 ALA A CA 1
ATOM 684 C C . ALA A 1 93 ? -10.124 5.785 17.448 1.00 80.94 93 ALA A C 1
ATOM 686 O O . ALA A 1 93 ? -10.101 5.662 16.224 1.00 80.94 93 ALA A O 1
ATOM 687 N N . GLY A 1 94 ? -10.724 6.819 18.050 1.00 83.12 94 GLY A N 1
ATOM 688 C CA . GLY A 1 94 ? -11.432 7.869 17.312 1.00 83.12 94 GLY A CA 1
ATOM 689 C C . GLY A 1 94 ? -10.512 8.689 16.402 1.00 83.12 94 GLY A C 1
ATOM 690 O O . GLY A 1 94 ? -10.875 8.997 15.269 1.00 83.12 94 GLY A O 1
ATOM 691 N N . GLN A 1 95 ? -9.287 8.978 16.848 1.00 85.12 95 GLN A N 1
ATOM 692 C CA . GLN A 1 95 ? -8.293 9.708 16.054 1.00 85.12 95 GLN A CA 1
ATOM 693 C C . GLN A 1 95 ? -7.802 8.867 14.868 1.00 85.12 95 GLN A C 1
ATOM 695 O O . GLN A 1 95 ? -7.655 9.375 13.754 1.00 85.12 95 GLN A O 1
ATOM 700 N N . ARG A 1 96 ? -7.591 7.562 15.086 1.00 84.31 96 ARG A N 1
ATOM 701 C CA . ARG A 1 96 ? -7.223 6.619 14.018 1.00 84.31 96 ARG A CA 1
ATOM 702 C C . ARG A 1 96 ? -8.340 6.478 12.987 1.00 84.31 96 ARG A C 1
ATOM 704 O O . ARG A 1 96 ? -8.061 6.509 11.792 1.00 84.31 96 ARG A O 1
ATOM 711 N N . LEU A 1 97 ? -9.593 6.419 13.443 1.00 83.19 97 LEU A N 1
ATOM 712 C CA . LEU A 1 97 ? -10.770 6.396 12.576 1.00 83.19 97 LEU A CA 1
ATOM 713 C C . LEU A 1 97 ? -10.878 7.664 11.726 1.00 83.19 97 LEU A C 1
ATOM 715 O O . LEU A 1 97 ? -11.049 7.562 10.515 1.00 83.19 97 LEU A O 1
ATOM 719 N N . ALA A 1 98 ? -10.725 8.847 12.326 1.00 86.00 98 ALA A N 1
ATOM 720 C CA . ALA A 1 98 ? -10.769 10.111 11.592 1.00 86.00 98 ALA A CA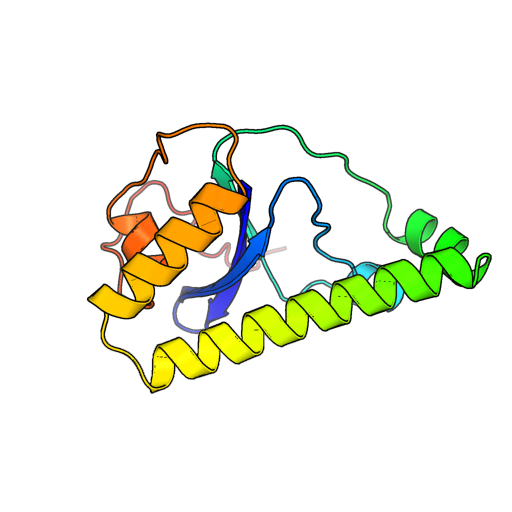 1
ATOM 721 C C . ALA A 1 98 ? -9.692 10.173 10.496 1.00 86.00 98 ALA A C 1
ATOM 723 O O . ALA A 1 98 ? -9.989 10.508 9.350 1.00 86.00 98 ALA A O 1
ATOM 724 N N . ARG A 1 99 ? -8.452 9.775 10.819 1.00 84.50 99 ARG A N 1
ATOM 725 C CA . ARG A 1 99 ? -7.363 9.677 9.837 1.00 84.50 99 ARG A CA 1
ATOM 726 C C . ARG A 1 99 ? -7.714 8.716 8.701 1.00 84.50 99 ARG A C 1
ATOM 728 O O . ARG A 1 99 ? -7.512 9.052 7.538 1.00 84.50 99 ARG A O 1
ATOM 735 N N . TRP A 1 100 ? -8.209 7.527 9.032 1.00 82.25 100 TRP A N 1
ATOM 736 C CA . TRP A 1 100 ? -8.549 6.506 8.046 1.00 82.25 100 TRP A CA 1
ATOM 737 C C . TRP A 1 100 ? -9.689 6.956 7.119 1.00 82.25 100 TRP A C 1
ATOM 739 O O . TRP A 1 100 ? -9.609 6.749 5.909 1.00 82.25 100 TRP A O 1
ATOM 749 N N . LEU A 1 101 ? -10.707 7.642 7.653 1.00 82.38 101 LEU A N 1
ATOM 750 C CA . LEU A 1 101 ? -11.805 8.205 6.861 1.00 82.38 101 LEU A CA 1
ATOM 751 C C . LEU A 1 101 ? -11.305 9.251 5.859 1.00 82.38 101 LEU A C 1
ATOM 753 O O . LEU A 1 101 ? -11.656 9.166 4.686 1.00 82.38 101 LEU A O 1
ATOM 757 N N . LEU A 1 102 ? -10.440 10.176 6.291 1.00 84.81 102 LEU A N 1
ATOM 758 C CA . LEU A 1 102 ? -9.825 11.175 5.406 1.00 84.81 102 LEU A CA 1
ATOM 759 C C . LEU A 1 102 ? -8.982 10.507 4.309 1.00 84.81 102 LEU A C 1
ATOM 761 O O . LEU A 1 102 ? -9.160 10.780 3.128 1.00 84.81 102 LEU A O 1
ATOM 765 N N . MET A 1 103 ? -8.131 9.548 4.686 1.00 81.12 103 MET A N 1
ATOM 766 C CA . MET A 1 103 ? -7.312 8.793 3.733 1.00 81.12 103 MET A CA 1
ATOM 767 C C . MET A 1 103 ? -8.147 7.993 2.728 1.00 81.12 103 MET A C 1
ATOM 769 O O . MET A 1 103 ? -7.729 7.808 1.584 1.00 81.12 103 MET A O 1
ATOM 773 N N . THR A 1 104 ? -9.296 7.478 3.157 1.00 78.19 104 THR A N 1
ATOM 774 C CA . THR A 1 104 ? -10.219 6.750 2.288 1.00 78.19 104 THR A CA 1
ATOM 775 C C . THR A 1 104 ? -10.928 7.705 1.341 1.00 78.19 104 THR A C 1
ATOM 777 O O . THR A 1 104 ? -11.020 7.402 0.156 1.00 78.19 104 THR A O 1
ATOM 780 N N . GLN A 1 105 ? -11.361 8.871 1.830 1.00 79.94 105 GLN A N 1
ATOM 781 C CA . GLN A 1 105 ? -11.976 9.921 1.020 1.00 79.94 105 GLN A CA 1
ATOM 782 C C . GLN A 1 105 ? -11.052 10.392 -0.109 1.00 79.94 105 GLN A C 1
ATOM 784 O O . GLN A 1 105 ? -11.514 10.532 -1.237 1.00 79.94 105 GLN A O 1
ATOM 789 N N . ASP A 1 106 ? -9.751 10.532 0.154 1.00 80.25 106 ASP A N 1
ATOM 790 C CA . ASP A 1 106 ? -8.759 10.862 -0.881 1.00 80.25 106 ASP A CA 1
ATOM 791 C C . ASP A 1 106 ? -8.656 9.785 -1.981 1.00 80.25 106 ASP A C 1
ATOM 793 O O . ASP A 1 106 ? -8.209 10.060 -3.092 1.00 80.25 106 ASP A O 1
ATOM 797 N N . ARG A 1 107 ? -9.059 8.542 -1.682 1.00 76.44 107 ARG A N 1
ATOM 798 C CA . ARG A 1 107 ? -8.869 7.356 -2.536 1.00 76.44 107 ARG A CA 1
ATOM 799 C C . ARG A 1 107 ? -10.154 6.833 -3.180 1.00 76.44 107 ARG A C 1
ATOM 801 O O . ARG A 1 107 ? -10.083 5.891 -3.976 1.00 76.44 107 ARG A O 1
ATOM 808 N N . VAL A 1 108 ? -11.319 7.389 -2.845 1.00 74.75 108 VAL A N 1
ATOM 809 C CA . VAL A 1 108 ? -12.610 7.008 -3.434 1.00 74.75 108 VAL A CA 1
ATOM 810 C C . VAL A 1 108 ? -13.228 8.176 -4.188 1.00 74.75 108 VAL A C 1
ATOM 812 O O . VAL A 1 108 ? -13.191 9.324 -3.760 1.00 74.75 108 VAL A O 1
ATOM 815 N N . SER A 1 109 ? -13.848 7.884 -5.327 1.00 67.81 109 SER A N 1
ATOM 816 C CA . SER A 1 109 ? -14.589 8.883 -6.094 1.00 67.81 109 SER A CA 1
ATOM 817 C C . SER A 1 109 ? -16.009 9.002 -5.535 1.00 67.81 109 SER A C 1
ATOM 819 O O . SER A 1 109 ? -16.925 8.348 -6.025 1.00 67.81 109 SER A O 1
ATOM 821 N N . GLY A 1 110 ? -16.199 9.799 -4.480 1.00 70.81 110 GLY A N 1
ATOM 822 C CA . GLY A 1 110 ? -17.532 10.138 -3.969 1.00 70.81 110 GLY A CA 1
ATOM 823 C C . GLY A 1 110 ? -17.601 10.389 -2.458 1.00 70.81 110 GLY A C 1
ATOM 824 O O . GLY A 1 110 ? -16.669 10.058 -1.731 1.00 70.81 110 GLY A O 1
ATOM 825 N N . PRO A 1 111 ? -18.715 10.964 -1.962 1.00 70.00 111 PRO A N 1
ATOM 826 C CA . PRO A 1 111 ? -18.870 11.324 -0.549 1.00 70.00 111 PRO A CA 1
ATOM 827 C C . PRO A 1 111 ? -19.280 10.148 0.354 1.00 70.00 111 PRO A C 1
ATOM 829 O O . PRO A 1 111 ? -19.366 10.313 1.567 1.00 70.00 111 PRO A O 1
ATOM 832 N N . VAL A 1 112 ? -19.576 8.977 -0.219 1.00 73.00 112 VAL A N 1
ATOM 833 C CA . VAL A 1 112 ? -20.075 7.805 0.511 1.00 73.00 112 VAL A CA 1
ATOM 834 C C . VAL A 1 112 ? -19.022 6.708 0.497 1.00 73.00 112 VAL A C 1
ATOM 836 O O . VAL A 1 112 ? -18.615 6.246 -0.568 1.00 73.00 112 VAL A O 1
ATOM 839 N N . VAL A 1 113 ? -18.632 6.249 1.686 1.00 71.31 113 VAL A N 1
ATOM 840 C CA . VAL A 1 113 ? -17.750 5.092 1.860 1.00 71.31 113 VAL A CA 1
ATOM 841 C C . VAL A 1 113 ? -18.587 3.921 2.391 1.00 71.31 113 VAL A C 1
ATOM 843 O O . VAL A 1 113 ? -18.999 3.957 3.552 1.00 71.31 113 VAL A O 1
ATOM 846 N N . PRO A 1 114 ? -18.897 2.900 1.572 1.00 68.44 114 PRO A N 1
ATOM 847 C CA . PRO A 1 114 ? -19.697 1.762 2.016 1.00 68.44 114 PRO A CA 1
ATOM 848 C C . PRO A 1 114 ? -18.856 0.867 2.936 1.00 68.44 114 PRO A C 1
ATOM 850 O O . PRO A 1 114 ? -17.957 0.169 2.472 1.00 68.44 114 PRO A O 1
ATOM 853 N N . LEU A 1 115 ? -19.131 0.899 4.242 1.00 69.69 115 LEU A N 1
ATOM 854 C CA . LEU A 1 115 ? -18.369 0.160 5.255 1.00 69.69 115 LEU A CA 1
ATOM 855 C C . LEU A 1 115 ? -19.271 -0.608 6.204 1.00 69.69 115 LEU A C 1
ATOM 857 O O . LEU A 1 115 ? -20.342 -0.137 6.583 1.00 69.69 115 LEU A O 1
ATOM 861 N N . THR A 1 116 ? -18.779 -1.762 6.646 1.00 74.06 116 THR A N 1
ATOM 862 C CA . THR A 1 116 ? -19.361 -2.512 7.762 1.00 74.06 116 THR A CA 1
ATOM 863 C C . THR A 1 116 ? -18.537 -2.299 9.033 1.00 74.06 116 THR A C 1
ATOM 865 O O . THR A 1 116 ? -17.375 -1.877 8.975 1.00 74.06 116 THR A O 1
ATOM 868 N N . GLN A 1 117 ? -19.116 -2.601 10.199 1.00 70.06 117 GLN A N 1
ATOM 869 C CA . GLN A 1 117 ? -18.375 -2.523 11.462 1.00 70.06 117 GLN A CA 1
ATOM 870 C C . GLN A 1 117 ? -17.206 -3.515 11.515 1.00 70.06 117 GLN A C 1
ATOM 872 O O . GLN A 1 117 ? -16.175 -3.221 12.115 1.00 70.06 117 GLN A O 1
ATOM 877 N N . GLU A 1 118 ? -17.322 -4.659 10.845 1.00 67.88 118 GLU A N 1
ATOM 878 C CA . GLU A 1 118 ? -16.255 -5.655 10.764 1.00 67.88 118 GLU A CA 1
ATOM 879 C C . GLU A 1 118 ? -15.064 -5.149 9.948 1.00 67.88 118 GLU A C 1
ATOM 881 O O . GLU A 1 118 ? -13.921 -5.359 10.355 1.00 67.88 118 GLU A O 1
ATOM 886 N N . TYR A 1 119 ? -15.304 -4.416 8.852 1.00 67.44 119 TYR A N 1
ATOM 887 C CA . TYR A 1 119 ? -14.223 -3.745 8.128 1.00 67.44 119 TYR A CA 1
ATOM 888 C C . TYR A 1 119 ? -13.521 -2.730 9.027 1.00 67.44 119 TYR A C 1
ATOM 890 O O . TYR A 1 119 ? -12.301 -2.786 9.155 1.00 67.44 119 TYR A O 1
ATOM 898 N N . LEU A 1 120 ? -14.274 -1.875 9.727 1.00 72.69 120 LEU A N 1
ATOM 899 C CA . LEU A 1 120 ? -13.701 -0.902 10.664 1.00 72.69 120 LEU A CA 1
ATOM 900 C C . LEU A 1 120 ? -12.859 -1.565 11.761 1.00 72.69 120 LEU A C 1
ATOM 902 O O . LEU A 1 120 ? -11.796 -1.049 12.102 1.00 72.69 120 LEU A O 1
ATOM 906 N N . ALA A 1 121 ? -13.282 -2.718 12.282 1.00 73.69 121 ALA A N 1
ATOM 907 C CA . ALA A 1 121 ? -12.511 -3.453 13.279 1.00 73.69 121 ALA A CA 1
ATOM 908 C C . ALA A 1 121 ? -11.140 -3.891 12.734 1.00 73.69 121 ALA A C 1
ATOM 910 O O . ALA A 1 121 ? -10.128 -3.661 13.393 1.00 73.69 121 ALA A O 1
ATOM 911 N N . ILE A 1 122 ? -11.079 -4.422 11.509 1.00 67.12 122 ILE A N 1
ATOM 912 C CA . ILE A 1 122 ? -9.813 -4.821 10.869 1.00 67.12 122 ILE A CA 1
ATOM 913 C C . ILE A 1 122 ? -8.905 -3.600 10.633 1.00 67.12 122 ILE A C 1
ATOM 915 O O . ILE A 1 122 ? -7.695 -3.687 10.852 1.00 67.12 122 ILE A O 1
ATOM 919 N N . MET A 1 123 ? -9.474 -2.460 10.217 1.00 70.25 123 MET A N 1
ATOM 920 C CA . MET A 1 123 ? -8.702 -1.234 9.943 1.00 70.25 123 MET A CA 1
ATOM 921 C C . MET A 1 123 ? -8.154 -0.602 11.227 1.00 70.25 123 MET A C 1
ATOM 923 O O . MET A 1 123 ? -7.044 -0.078 11.254 1.00 70.25 123 MET A O 1
ATOM 927 N N . LEU A 1 124 ? -8.919 -0.666 12.319 1.00 70.94 124 LEU A N 1
ATOM 928 C CA . LEU A 1 124 ? -8.567 -0.046 13.598 1.00 70.94 124 LEU A CA 1
ATOM 929 C C . LEU A 1 124 ? -7.795 -0.974 14.549 1.00 70.94 124 LEU A C 1
ATOM 931 O O . LEU A 1 124 ? -7.415 -0.530 15.640 1.00 70.94 124 LEU A O 1
ATOM 935 N N . GLY A 1 125 ? -7.565 -2.230 14.145 1.00 64.94 125 GLY A N 1
ATOM 936 C CA . GLY A 1 125 ? -6.853 -3.245 14.926 1.00 64.94 125 GLY A CA 1
ATOM 937 C C . GLY A 1 125 ? -7.682 -3.880 16.048 1.00 64.94 125 GLY A C 1
ATOM 938 O O . GLY A 1 125 ? -7.118 -4.389 17.015 1.00 64.94 125 GLY A O 1
ATOM 939 N N . PHE A 1 126 ? -9.011 -3.842 15.947 1.00 63.19 126 PHE A N 1
ATOM 940 C CA . PHE A 1 126 ? -9.925 -4.510 16.872 1.00 63.19 126 PHE A CA 1
ATOM 941 C C . PHE A 1 126 ? -10.258 -5.934 16.413 1.00 63.19 126 PHE A C 1
ATOM 943 O O . PHE A 1 126 ? -10.160 -6.276 15.236 1.00 63.19 126 PHE A O 1
ATOM 950 N N . SER A 1 127 ? -10.689 -6.779 17.352 1.00 54.94 127 SER A N 1
ATOM 951 C CA . SER A 1 127 ? -11.244 -8.088 16.996 1.00 54.94 127 SER A CA 1
ATOM 952 C C . SER A 1 127 ? -12.615 -7.886 16.349 1.00 54.94 127 SER A C 1
ATOM 954 O O . SER A 1 127 ? -13.541 -7.427 17.014 1.00 54.94 127 SER A O 1
ATOM 956 N N . ALA A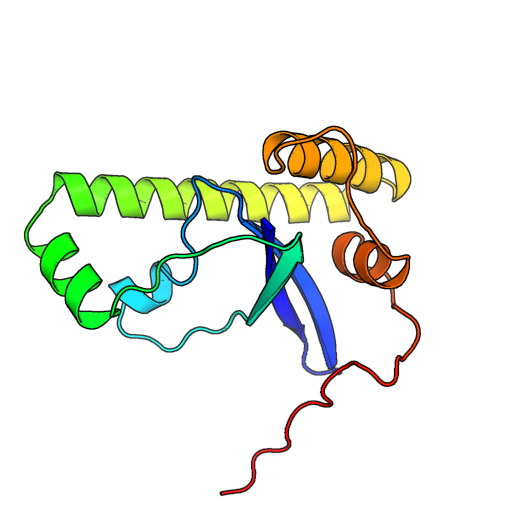 1 128 ? -12.743 -8.207 15.060 1.00 47.41 128 ALA A N 1
ATOM 957 C CA . ALA A 1 128 ? -14.047 -8.323 14.411 1.00 47.41 128 ALA A CA 1
ATOM 958 C C . ALA A 1 128 ? -14.780 -9.575 14.946 1.00 47.41 128 ALA A C 1
ATOM 960 O O . ALA A 1 128 ? -14.120 -10.585 15.213 1.00 47.41 128 ALA A O 1
ATOM 961 N N . PRO A 1 129 ? -16.115 -9.553 15.108 1.00 40.28 129 PRO A N 1
ATOM 962 C CA . PRO A 1 129 ? -16.870 -10.763 15.414 1.00 40.28 129 PRO A CA 1
ATOM 963 C C . PRO A 1 129 ? -16.701 -11.804 14.288 1.00 40.28 129 PRO A C 1
ATOM 965 O O . PRO A 1 129 ? -16.570 -11.431 13.119 1.00 40.28 129 PRO A O 1
ATOM 968 N N . PRO A 1 130 ? -16.684 -13.111 14.611 1.00 45.53 130 PRO A N 1
ATOM 969 C CA . PRO A 1 130 ? -16.553 -14.160 13.607 1.00 45.53 130 PRO A CA 1
ATOM 970 C C . PRO A 1 130 ? -17.757 -14.126 12.664 1.00 45.53 130 PRO A C 1
ATOM 972 O O . PRO A 1 130 ? -18.903 -14.126 13.114 1.00 45.53 130 PRO A O 1
ATOM 975 N N . SER A 1 131 ? -17.500 -14.113 11.358 1.00 48.50 131 SER A N 1
ATOM 976 C CA . SER A 1 131 ? -18.545 -14.046 10.346 1.00 48.50 131 SER A CA 1
ATOM 977 C C . SER A 1 131 ? -18.479 -15.214 9.349 1.00 48.50 131 SER A C 1
ATOM 979 O O . SER A 1 131 ? -17.393 -15.703 9.027 1.00 48.50 131 SER A O 1
ATOM 981 N N . PRO A 1 132 ? -1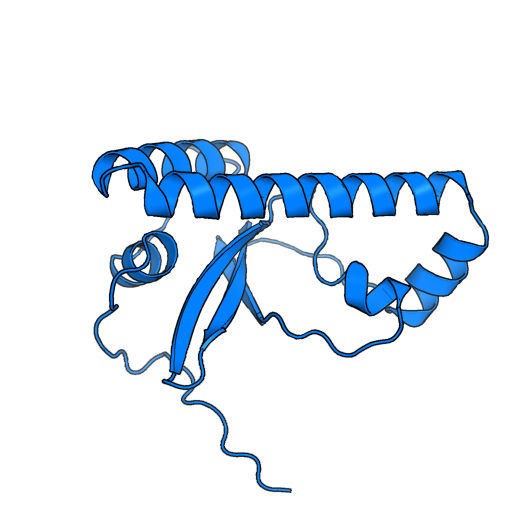9.634 -15.679 8.832 1.00 46.53 132 PRO A N 1
ATOM 982 C CA . PRO A 1 132 ? -19.708 -16.854 7.958 1.00 46.53 132 PRO A CA 1
ATOM 983 C C . PRO A 1 132 ? -19.186 -16.618 6.530 1.00 46.53 132 PRO A C 1
ATOM 985 O O . PRO A 1 132 ? -19.035 -17.566 5.768 1.00 46.53 132 PRO A O 1
ATOM 988 N N . TRP A 1 133 ? -18.910 -15.370 6.153 1.00 42.97 133 TRP A N 1
ATOM 989 C CA . TRP A 1 133 ? -18.403 -14.976 4.833 1.00 42.97 133 TRP A CA 1
ATOM 990 C C . TRP A 1 133 ? -16.872 -14.817 4.797 1.00 42.97 133 TRP A C 1
ATOM 992 O O . TRP A 1 133 ? -16.315 -14.444 3.764 1.00 42.97 133 TRP A O 1
ATOM 1002 N N . TRP A 1 134 ? -16.174 -15.130 5.896 1.00 43.88 134 TRP A N 1
ATOM 1003 C CA . TRP A 1 134 ? -14.715 -15.208 5.918 1.00 43.88 134 TRP A CA 1
ATOM 1004 C C . TRP A 1 134 ? -14.232 -16.593 5.460 1.00 43.88 134 TRP A C 1
ATOM 1006 O O . TRP A 1 134 ? -14.606 -17.599 6.072 1.00 43.88 134 TRP A O 1
ATOM 1016 N N . PRO A 1 135 ? -13.370 -16.700 4.431 1.00 38.09 135 PRO A N 1
ATOM 1017 C CA . PRO A 1 135 ? -12.734 -17.969 4.126 1.00 38.09 135 PRO A CA 1
ATOM 1018 C C . PRO A 1 135 ? -11.791 -18.326 5.279 1.00 38.09 135 PRO A C 1
ATOM 1020 O O . PRO A 1 135 ? -10.767 -17.672 5.496 1.00 38.09 135 PRO A O 1
ATOM 1023 N N . ALA A 1 136 ? -12.146 -19.375 6.027 1.00 39.81 136 ALA A N 1
ATOM 1024 C CA . ALA A 1 136 ? -11.247 -20.007 6.983 1.00 39.81 136 ALA A CA 1
ATOM 1025 C C . ALA A 1 136 ? -9.892 -20.273 6.301 1.00 39.81 136 ALA A C 1
ATOM 1027 O O . ALA A 1 136 ? -9.876 -20.597 5.107 1.00 39.81 136 ALA A O 1
ATOM 1028 N N . PRO A 1 137 ? -8.754 -20.127 7.011 1.00 38.25 137 PRO A N 1
ATOM 1029 C CA . PRO A 1 137 ? -7.452 -20.420 6.435 1.00 38.25 137 PRO A CA 1
ATOM 1030 C C . PRO A 1 137 ? -7.511 -21.823 5.836 1.00 38.25 137 PRO A C 1
ATOM 1032 O O . PRO A 1 137 ? -7.743 -22.798 6.552 1.00 38.25 137 PRO A O 1
ATOM 1035 N N . SER A 1 138 ? -7.370 -21.908 4.511 1.00 39.22 138 SER A N 1
ATOM 1036 C CA . SER A 1 138 ? -7.284 -23.180 3.813 1.00 39.22 138 SER A CA 1
ATOM 1037 C C . SER A 1 138 ? -6.091 -23.908 4.411 1.00 39.22 138 SER A C 1
ATOM 1039 O O . SER A 1 138 ? -4.941 -23.534 4.170 1.00 39.22 138 SER A O 1
ATOM 1041 N N . SER A 1 139 ? -6.374 -24.889 5.265 1.00 37.66 139 SER A N 1
ATOM 1042 C CA . SER A 1 139 ? -5.366 -25.831 5.722 1.00 37.66 139 SER A CA 1
ATOM 1043 C C . SER A 1 139 ? -4.704 -26.400 4.476 1.00 37.66 139 SER A C 1
ATOM 1045 O O . SER A 1 139 ? -5.378 -26.927 3.591 1.00 37.66 139 SER A O 1
ATOM 1047 N N . ALA A 1 140 ? -3.391 -26.207 4.387 1.00 40.97 140 ALA A N 1
ATOM 1048 C CA . ALA A 1 140 ? -2.563 -26.846 3.388 1.00 40.97 140 ALA A CA 1
ATOM 1049 C C . ALA A 1 140 ? -2.889 -28.344 3.369 1.00 40.97 140 ALA A C 1
ATOM 1051 O O . ALA A 1 140 ? -2.719 -29.026 4.380 1.00 40.97 140 ALA A O 1
ATOM 1052 N N . ARG A 1 141 ? -3.382 -28.832 2.232 1.00 28.67 141 ARG A N 1
ATOM 1053 C CA . ARG A 1 141 ? -3.422 -30.246 1.867 1.00 28.67 141 ARG A CA 1
ATOM 1054 C C . ARG A 1 141 ? -3.335 -30.335 0.346 1.00 28.67 141 ARG A C 1
ATOM 1056 O O . ARG A 1 141 ? -4.246 -29.858 -0.326 1.00 28.67 141 ARG A O 1
ATOM 1063 N N . GLY A 1 142 ? -2.265 -30.963 -0.142 1.00 32.91 142 GLY A N 1
ATOM 1064 C CA . GLY A 1 142 ? -2.028 -31.288 -1.550 1.00 32.91 142 GLY A CA 1
ATOM 1065 C C . GLY A 1 142 ? -0.777 -30.635 -2.085 1.00 32.91 142 GLY A C 1
ATOM 1066 O O . GLY A 1 142 ? -0.930 -29.563 -2.703 1.00 32.91 142 GLY A O 1
#

pLDDT: mean 79.14, std 15.81, range [28.67, 98.25]

InterPro domains:
  IPR014710 RmlC-like jelly roll fold [G3DSA:2.60.120.10] (1-129)
  IPR018490 Cyclic nucleotide-binding domain superfamily [SSF51206] (3-85)

Foldseek 3Di:
DKFKWAADPVRAIATQFDAFPPADPCLVCLQVVHDDRIDMGDQDDDDDDDDDSPVLNVVLVVDVVSVVVSVVRVVVSVVRSVVLVVCLVPHDLVVQVVVVLVVVVVRDDDDDRDDDVQRSCRHSVHDRPDDPPDPDPPPDDD

Sequence (142 aa):
MASVVTPTRDGRSVESATIGFESVTGLPSALSGEPSSSRVFTQVAGSAIRLPADKLQEQAFRSAPLLHLLLRHIEANISQAQQSVACNALHEAGQRLARWLLMTQDRVSGPVVPLTQEYLAIMLGFSAPPSPWWPAPSSARG

Organism: NCBI:txid2803784

Radius of gyration: 16.5 Å; chains: 1; bounding box: 36×43×39 Å

Secondary structure (DSSP, 8-state):
-EEEEEEPTTS-EEEEEEE-TT---SHHHHHH-PPP--EEEE-S--------HHHHHHHHHH-HHHHHHHHHHHHHHHHHHHHHHHHHHHS-HHHHHHHHHHHHHTTSSSS-----HHHHHHHHT--PPP-TTS--------